Protein AF-A0A428YC77-F1 (afdb_monomer_lite)

Sequence (119 aa):
MFTAATTNLITTVLGPDTGPQVLRRRHAEGSAEDHLAGLVLDAARRVSELEENLRQRVGSVAGVLTRLTATLDAGQSGNPHGVLQSTGLDIDLLAARHAEAHHWLVATLSAYRTATAGQ

Secondary structure (DSSP, 8-state):
---HHHHHHHHHHH-TT--HHHHHTSS-TTSHHHHHHHHHHHHHHHHHHHHHHHHHHHHHHHHHHHHHHHHHHTT----HHHHHHHHHHHHHHHHHHHHHHHHHHHHHHHHHHHHHTT-

Structure (mmCIF, N/CA/C/O backbone):
data_AF-A0A428YC77-F1
#
_entry.id   AF-A0A428YC77-F1
#
loop_
_atom_site.group_PDB
_atom_site.id
_atom_site.type_symbol
_atom_site.label_atom_id
_atom_site.label_alt_id
_atom_site.label_comp_id
_atom_site.label_asym_id
_atom_site.label_entity_id
_atom_site.label_seq_id
_atom_site.pdbx_PDB_ins_code
_atom_site.Cartn_x
_atom_site.Cartn_y
_atom_site.Cartn_z
_atom_site.occupancy
_atom_site.B_iso_or_equiv
_atom_site.auth_seq_id
_atom_site.auth_comp_id
_atom_site.auth_asym_id
_atom_site.auth_atom_id
_atom_site.pdbx_PDB_model_num
ATOM 1 N N . MET A 1 1 ? 3.176 -11.847 3.554 1.00 81.56 1 MET A N 1
ATOM 2 C CA . MET A 1 1 ? 4.217 -11.339 4.477 1.00 81.56 1 MET A CA 1
ATOM 3 C C . MET A 1 1 ? 4.168 -9.820 4.415 1.00 81.56 1 MET A C 1
ATOM 5 O O . MET A 1 1 ? 3.908 -9.317 3.331 1.00 81.56 1 MET A O 1
ATOM 9 N N . PHE A 1 2 ? 4.326 -9.107 5.532 1.00 87.75 2 PHE A N 1
ATOM 10 C CA . PHE A 1 2 ? 4.336 -7.638 5.511 1.00 87.75 2 PHE A CA 1
ATOM 11 C C . PHE A 1 2 ? 5.720 -7.122 5.119 1.00 87.75 2 PHE A C 1
ATOM 13 O O . PHE A 1 2 ? 6.726 -7.697 5.540 1.00 87.75 2 PHE A O 1
ATOM 20 N N . THR A 1 3 ? 5.779 -6.046 4.336 1.00 90.19 3 THR A N 1
ATOM 21 C CA . THR A 1 3 ? 7.036 -5.330 4.084 1.00 90.19 3 THR A CA 1
ATOM 22 C C . THR A 1 3 ? 7.493 -4.600 5.349 1.00 90.19 3 THR A C 1
ATOM 24 O O . THR A 1 3 ? 6.704 -4.338 6.266 1.00 90.19 3 THR A O 1
ATOM 27 N N . A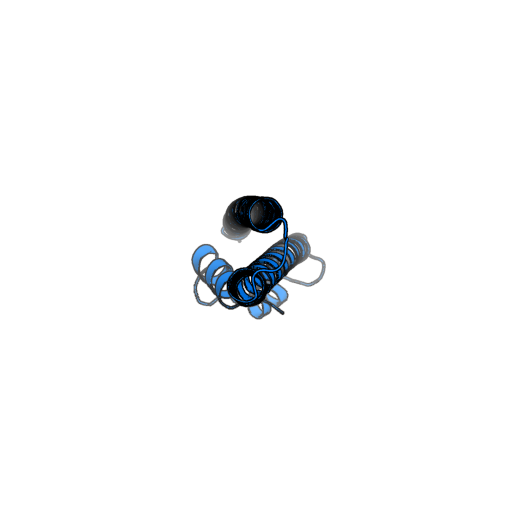LA A 1 4 ? 8.778 -4.238 5.403 1.00 88.50 4 ALA A N 1
ATOM 28 C CA . ALA A 1 4 ? 9.316 -3.429 6.494 1.00 88.50 4 ALA A CA 1
ATOM 29 C C . ALA A 1 4 ? 8.614 -2.063 6.578 1.00 88.50 4 ALA A C 1
ATOM 31 O O . ALA A 1 4 ? 8.253 -1.632 7.670 1.00 88.50 4 ALA A O 1
ATOM 32 N N . ALA A 1 5 ? 8.339 -1.421 5.436 1.00 86.69 5 ALA A N 1
ATOM 33 C CA . ALA A 1 5 ? 7.644 -0.137 5.406 1.00 86.69 5 ALA A CA 1
ATOM 34 C C . ALA A 1 5 ? 6.202 -0.248 5.920 1.00 86.69 5 ALA A C 1
ATOM 36 O O . ALA A 1 5 ? 5.795 0.549 6.761 1.00 86.69 5 ALA A O 1
ATOM 37 N N . THR A 1 6 ? 5.455 -1.281 5.514 1.00 88.38 6 THR A N 1
ATOM 38 C CA . THR A 1 6 ? 4.096 -1.510 6.037 1.00 88.38 6 THR A CA 1
ATOM 39 C C . THR A 1 6 ? 4.112 -1.806 7.539 1.00 88.38 6 THR A C 1
ATOM 41 O O . THR A 1 6 ? 3.270 -1.306 8.282 1.00 88.38 6 THR A O 1
ATOM 44 N N . THR A 1 7 ? 5.081 -2.595 8.010 1.00 88.75 7 THR A N 1
ATOM 45 C CA . THR A 1 7 ? 5.228 -2.893 9.443 1.00 88.75 7 THR A CA 1
ATOM 46 C C . THR A 1 7 ? 5.509 -1.617 10.238 1.00 88.75 7 THR A C 1
ATOM 48 O O . THR A 1 7 ? 4.845 -1.371 11.243 1.00 88.75 7 THR A O 1
ATOM 51 N N . ASN A 1 8 ? 6.420 -0.773 9.744 1.00 90.31 8 ASN A N 1
ATOM 52 C CA . ASN A 1 8 ? 6.725 0.529 10.336 1.00 90.31 8 ASN A CA 1
ATOM 53 C C . ASN A 1 8 ? 5.521 1.473 10.318 1.00 90.31 8 ASN A C 1
ATOM 55 O O . ASN A 1 8 ? 5.334 2.241 11.257 1.00 90.31 8 ASN A O 1
ATOM 59 N N . LEU A 1 9 ? 4.685 1.426 9.279 1.00 89.44 9 LEU A N 1
ATOM 60 C CA . LEU A 1 9 ? 3.473 2.237 9.215 1.00 89.44 9 LEU A CA 1
ATOM 61 C C . LEU A 1 9 ? 2.504 1.875 10.347 1.00 89.44 9 LEU A C 1
ATOM 63 O O . LEU A 1 9 ? 2.011 2.758 11.048 1.00 89.44 9 LEU A O 1
ATOM 67 N N . ILE A 1 10 ? 2.259 0.577 10.545 1.00 88.75 10 ILE A N 1
ATOM 68 C CA . ILE A 1 10 ? 1.366 0.085 11.600 1.00 88.75 10 ILE A CA 1
ATOM 69 C C . ILE A 1 10 ? 1.878 0.534 12.971 1.00 88.75 10 ILE A C 1
ATOM 71 O O . ILE A 1 10 ? 1.112 1.113 13.743 1.00 88.75 10 ILE A O 1
ATOM 75 N N . THR A 1 11 ? 3.166 0.330 13.260 1.00 91.12 11 THR A N 1
ATOM 76 C CA . THR A 1 11 ? 3.758 0.719 14.549 1.00 91.12 11 THR A CA 1
ATOM 77 C C . THR A 1 11 ? 3.824 2.237 14.729 1.00 91.12 11 THR A C 1
ATOM 79 O O . THR A 1 11 ? 3.661 2.734 15.839 1.00 91.12 11 THR A O 1
ATOM 82 N N . THR A 1 12 ? 3.982 3.010 13.653 1.00 90.38 12 THR A N 1
ATOM 83 C CA . THR A 1 12 ? 3.950 4.482 13.716 1.00 90.38 12 THR A CA 1
ATOM 84 C C . THR A 1 12 ? 2.561 4.999 14.091 1.00 90.38 12 THR A C 1
ATOM 86 O O . THR A 1 12 ? 2.441 5.913 14.905 1.00 90.38 12 THR A O 1
ATOM 89 N N . VAL A 1 13 ? 1.495 4.428 13.521 1.00 87.12 13 VAL A N 1
ATOM 90 C CA . VAL A 1 13 ? 0.127 4.919 13.761 1.00 87.12 13 VAL A CA 1
ATOM 91 C C . VAL A 1 13 ? -0.449 4.382 15.074 1.00 87.12 13 VAL A C 1
ATOM 93 O O . VAL A 1 13 ? -1.071 5.140 15.825 1.00 87.12 13 VAL A O 1
ATOM 96 N N . LEU A 1 14 ? -0.249 3.092 15.363 1.00 87.50 14 LEU A N 1
ATOM 97 C CA . LEU A 1 14 ? -0.843 2.395 16.514 1.00 87.50 14 LEU A CA 1
ATOM 98 C C . LEU A 1 14 ? 0.075 2.306 17.741 1.00 87.50 14 LEU A C 1
ATOM 100 O O . LEU A 1 14 ? -0.350 1.806 18.784 1.00 87.50 14 LEU A O 1
ATOM 104 N N . GLY A 1 15 ? 1.316 2.772 17.629 1.00 86.06 15 GLY A N 1
ATOM 105 C CA . GLY A 1 15 ? 2.323 2.715 18.683 1.00 86.06 15 GLY A CA 1
ATOM 106 C C . GLY A 1 15 ? 3.345 1.587 18.481 1.00 86.06 15 GLY A C 1
ATOM 107 O O . GLY A 1 15 ? 3.034 0.567 17.855 1.00 86.06 15 GLY A O 1
ATOM 108 N N . PRO A 1 16 ? 4.568 1.762 19.016 1.00 81.38 16 PRO A N 1
ATOM 109 C CA . PRO A 1 16 ? 5.723 0.908 18.729 1.00 81.38 16 PRO A CA 1
ATOM 110 C C . PRO A 1 16 ? 5.516 -0.558 19.131 1.00 81.38 16 PRO A C 1
ATOM 112 O O . PRO A 1 16 ? 6.038 -1.450 18.465 1.00 81.38 16 PRO A O 1
ATOM 115 N N . ASP A 1 17 ? 4.696 -0.809 20.152 1.00 80.56 17 ASP A N 1
ATOM 116 C CA . ASP A 1 17 ? 4.408 -2.154 20.659 1.00 80.56 17 ASP A CA 1
ATOM 117 C C . ASP A 1 17 ? 3.289 -2.873 19.878 1.00 80.56 17 ASP A C 1
ATOM 119 O O . ASP A 1 17 ? 3.051 -4.066 20.066 1.00 80.56 17 ASP A O 1
ATOM 123 N N . THR A 1 18 ? 2.603 -2.181 18.960 1.00 82.81 18 THR A N 1
ATOM 124 C CA . THR A 1 18 ? 1.450 -2.720 18.221 1.00 82.81 18 THR A CA 1
ATOM 125 C C . THR A 1 18 ? 1.866 -3.267 16.853 1.00 82.81 18 THR A C 1
ATOM 127 O O . THR A 1 18 ? 1.416 -2.803 15.807 1.00 82.81 18 THR A O 1
ATOM 130 N N . GLY A 1 19 ? 2.742 -4.274 16.838 1.00 84.94 19 GLY A N 1
ATOM 131 C CA . GLY A 1 19 ? 3.115 -4.976 15.603 1.00 84.94 19 GLY A CA 1
ATOM 132 C C . GLY A 1 19 ? 1.959 -5.804 15.004 1.00 84.94 19 GLY A C 1
ATOM 133 O O . GLY A 1 19 ? 0.983 -6.091 15.697 1.00 84.94 19 GLY A O 1
ATOM 134 N N . PRO A 1 20 ? 2.063 -6.288 13.748 1.00 84.81 20 PRO A N 1
ATOM 135 C CA . PRO A 1 20 ? 0.977 -7.022 13.083 1.00 84.81 20 PRO A CA 1
ATOM 136 C C . PRO A 1 20 ? 0.514 -8.277 13.837 1.00 84.81 20 PRO A C 1
ATOM 138 O O . PRO A 1 20 ? -0.670 -8.603 13.852 1.00 84.81 20 PRO A O 1
ATOM 141 N N . GLN A 1 21 ? 1.446 -8.990 14.481 1.00 85.94 21 GLN A N 1
ATOM 142 C CA . GLN A 1 21 ? 1.115 -10.162 15.297 1.00 85.94 21 GLN A CA 1
ATOM 143 C C . GLN A 1 21 ? 0.424 -9.787 16.609 1.00 85.94 21 GLN A C 1
ATOM 145 O O . GLN A 1 21 ? -0.480 -10.498 17.040 1.00 85.94 21 GLN A O 1
ATOM 150 N N . VAL A 1 22 ? 0.837 -8.675 17.223 1.00 87.56 22 VAL A N 1
ATOM 151 C CA . VAL A 1 22 ? 0.222 -8.150 18.447 1.00 87.56 22 VAL A CA 1
ATOM 152 C C . VAL A 1 22 ? -1.192 -7.680 18.136 1.00 87.56 22 VAL A C 1
ATOM 154 O O . VAL A 1 22 ? -2.123 -8.073 18.825 1.00 87.56 22 VAL A O 1
ATOM 157 N N . LEU A 1 23 ? -1.370 -6.936 17.042 1.00 85.56 23 LEU A N 1
ATOM 158 C CA . LEU A 1 23 ? -2.668 -6.463 16.570 1.00 85.56 23 LEU A CA 1
ATOM 159 C C . LEU A 1 23 ? -3.661 -7.615 16.362 1.00 85.56 23 LEU A C 1
ATOM 161 O O . LEU A 1 23 ? -4.806 -7.513 16.784 1.00 85.56 23 LEU A O 1
ATOM 165 N N . ARG A 1 24 ? -3.203 -8.732 15.785 1.00 85.88 24 ARG A N 1
ATOM 166 C CA . ARG A 1 24 ? -4.026 -9.929 15.545 1.00 85.88 24 ARG A CA 1
ATOM 167 C C . ARG A 1 24 ? -4.479 -10.647 16.817 1.00 85.88 24 ARG A C 1
ATOM 169 O O . ARG A 1 24 ? -5.423 -11.415 16.770 1.00 85.88 24 ARG A O 1
ATOM 176 N N . ARG A 1 25 ? -3.761 -10.469 17.926 1.00 88.00 25 ARG A N 1
ATOM 177 C CA . ARG A 1 25 ? -4.050 -11.120 19.215 1.00 88.00 25 ARG A CA 1
ATOM 178 C C . ARG A 1 25 ? -4.582 -10.142 20.258 1.00 88.00 25 ARG A C 1
ATOM 180 O O . ARG A 1 25 ? -4.734 -10.514 21.415 1.00 88.00 25 ARG A O 1
ATOM 187 N N . ARG 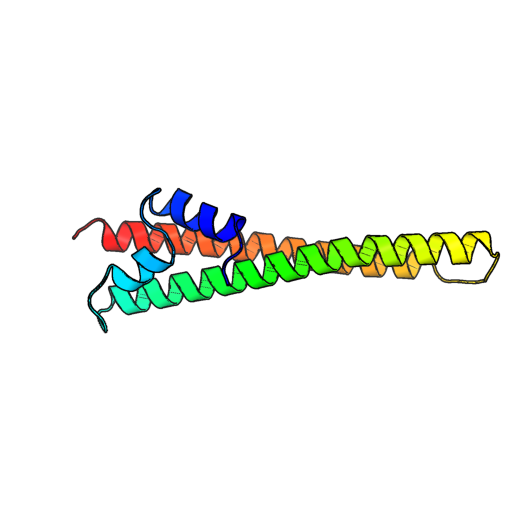A 1 26 ? -4.783 -8.881 19.871 1.00 87.25 26 ARG A N 1
ATOM 188 C CA . 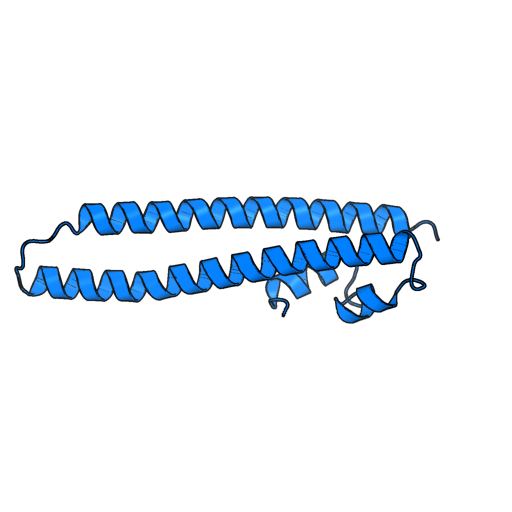ARG A 1 26 ? -5.113 -7.796 20.795 1.00 87.25 26 ARG A CA 1
ATOM 189 C C . ARG A 1 26 ? -6.538 -7.901 21.322 1.00 87.25 26 ARG A C 1
ATOM 191 O O . ARG A 1 26 ? -6.787 -7.468 22.440 1.00 87.25 26 ARG A O 1
ATOM 198 N N . HIS A 1 27 ? -7.435 -8.466 20.522 1.00 88.81 27 HIS A N 1
ATOM 199 C CA . HIS A 1 27 ? -8.863 -8.530 20.806 1.00 88.81 27 HIS A CA 1
ATOM 200 C C . HIS A 1 27 ? -9.329 -9.963 20.997 1.00 88.81 27 HIS A C 1
ATOM 202 O O . HIS A 1 27 ? -8.680 -10.908 20.547 1.00 88.81 27 HIS A O 1
ATOM 208 N N . ALA A 1 28 ? -10.456 -10.110 21.690 1.00 89.31 28 ALA A N 1
ATOM 209 C CA . ALA A 1 28 ? -11.103 -11.400 21.849 1.00 89.31 28 ALA A CA 1
ATOM 210 C C . ALA A 1 28 ? -11.593 -11.909 20.487 1.00 89.31 28 ALA A C 1
ATOM 212 O O . ALA A 1 28 ? -12.238 -11.173 19.744 1.00 89.31 28 ALA A O 1
ATOM 213 N N . GLU A 1 29 ? -11.304 -13.174 20.182 1.00 89.69 29 GLU A N 1
ATOM 214 C CA . GLU A 1 29 ? -11.687 -13.790 18.912 1.00 89.69 29 GLU A CA 1
ATOM 215 C C . GLU A 1 29 ? -13.198 -13.668 18.675 1.00 89.69 29 GLU A C 1
ATOM 217 O O . GLU A 1 29 ? -14.013 -13.964 19.555 1.00 89.69 29 GLU A O 1
ATOM 222 N N . GLY A 1 30 ? -13.571 -13.199 17.485 1.00 85.31 30 GLY A N 1
ATOM 223 C CA . GLY A 1 30 ? -14.969 -13.002 17.108 1.00 85.31 30 GLY A CA 1
ATOM 224 C C . GLY A 1 30 ? -15.596 -11.692 17.595 1.00 85.31 30 GLY A C 1
ATOM 225 O O . GLY A 1 30 ? -16.747 -11.423 17.243 1.00 85.31 30 GLY A O 1
ATOM 226 N N . SER A 1 31 ? -14.873 -10.848 18.340 1.00 89.31 31 SER A N 1
ATOM 227 C CA . SER A 1 31 ? -15.351 -9.502 18.676 1.00 89.31 31 SER A CA 1
ATOM 228 C C . SER A 1 31 ? -15.397 -8.595 17.438 1.00 89.31 31 SER A C 1
ATOM 230 O O . SER A 1 31 ? -14.798 -8.883 16.394 1.00 89.31 31 SER A O 1
ATOM 232 N N . ALA A 1 32 ? -16.118 -7.476 17.531 1.00 86.88 32 ALA A N 1
ATOM 233 C CA . ALA A 1 32 ? -16.149 -6.490 16.452 1.00 86.88 32 ALA A CA 1
ATOM 234 C C . ALA A 1 32 ? -14.753 -5.887 16.212 1.00 86.88 32 ALA A C 1
ATOM 236 O O . ALA A 1 32 ? -14.351 -5.658 15.072 1.00 86.88 32 ALA A O 1
ATOM 237 N N . GLU A 1 33 ? -13.992 -5.678 17.282 1.00 87.56 33 GLU A N 1
ATOM 238 C CA . GLU A 1 33 ? -12.626 -5.170 17.255 1.00 87.56 33 GLU A CA 1
ATOM 239 C C . GLU A 1 33 ? -11.646 -6.169 16.627 1.00 87.56 33 GLU A C 1
ATOM 241 O O . GLU A 1 33 ? -10.763 -5.750 15.879 1.00 87.56 33 GLU A O 1
ATOM 246 N N . ASP A 1 34 ? -11.824 -7.473 16.859 1.00 87.38 34 ASP A N 1
ATOM 247 C CA . ASP A 1 34 ? -11.058 -8.534 16.191 1.00 87.38 34 ASP A CA 1
ATOM 248 C C . ASP A 1 34 ? -11.305 -8.538 14.675 1.00 87.38 34 ASP A C 1
ATOM 250 O O . ASP A 1 34 ? -10.363 -8.511 13.879 1.00 87.38 34 ASP A O 1
ATOM 254 N N . HIS A 1 35 ? -12.567 -8.426 14.250 1.00 87.44 35 HIS A N 1
ATOM 255 C CA . HIS A 1 35 ? -12.906 -8.293 12.829 1.00 87.44 35 HIS A CA 1
ATOM 256 C C . HIS A 1 35 ? -12.308 -7.023 12.210 1.00 87.44 35 HIS A C 1
ATOM 258 O O . HIS A 1 35 ? -11.755 -7.068 11.107 1.00 87.44 35 HIS A O 1
ATOM 264 N N . LEU A 1 36 ? -12.372 -5.890 12.916 1.00 88.06 36 LEU A N 1
ATOM 265 C CA . LEU A 1 36 ? -11.759 -4.636 12.472 1.00 88.06 36 LEU A CA 1
ATOM 266 C C . LEU A 1 36 ? -10.234 -4.756 12.365 1.00 88.06 36 LEU A C 1
ATOM 268 O O . LEU A 1 36 ? -9.656 -4.324 11.366 1.00 88.06 36 LEU A O 1
ATOM 272 N N . ALA A 1 37 ? -9.579 -5.375 13.348 1.00 89.75 37 ALA A N 1
ATOM 273 C CA . ALA A 1 37 ? -8.146 -5.650 13.307 1.00 89.75 37 ALA A CA 1
ATOM 274 C C . ALA A 1 37 ? -7.785 -6.564 12.124 1.00 89.75 37 ALA A C 1
ATOM 276 O O . ALA A 1 37 ? -6.798 -6.311 11.430 1.00 89.75 37 ALA A O 1
ATOM 277 N N . GLY A 1 38 ? -8.608 -7.574 11.834 1.00 89.75 38 GLY A N 1
ATOM 278 C CA . GLY A 1 38 ? -8.481 -8.427 10.653 1.00 89.75 38 GLY A CA 1
ATOM 279 C C . GLY A 1 38 ? -8.529 -7.636 9.343 1.00 89.75 38 GLY A C 1
ATOM 280 O O . GLY A 1 38 ? -7.629 -7.770 8.512 1.00 89.75 38 GLY A O 1
ATOM 281 N N . LEU A 1 39 ? -9.515 -6.748 9.187 1.00 89.50 39 LEU A N 1
ATOM 282 C CA . LEU A 1 39 ? -9.646 -5.883 8.007 1.00 89.50 39 LEU A CA 1
ATOM 283 C C . LEU A 1 39 ? -8.452 -4.932 7.844 1.00 89.50 39 LEU A C 1
ATOM 285 O O . LEU A 1 39 ? -7.945 -4.762 6.734 1.00 89.50 39 LEU A O 1
ATOM 289 N N . VAL A 1 40 ? -7.964 -4.351 8.943 1.00 91.25 40 VAL A N 1
ATOM 290 C CA . VAL A 1 40 ? -6.755 -3.510 8.955 1.00 91.25 40 VAL A CA 1
ATOM 291 C C . VAL A 1 40 ? -5.535 -4.304 8.486 1.00 91.25 40 VAL A C 1
ATOM 293 O O . VAL A 1 40 ? -4.765 -3.824 7.650 1.00 91.25 40 VAL A O 1
ATOM 296 N N . LEU A 1 41 ? -5.355 -5.525 8.991 1.00 92.00 41 LEU A N 1
ATOM 297 C CA . LEU A 1 41 ? -4.242 -6.396 8.610 1.00 92.00 41 LEU A CA 1
ATOM 298 C C . LEU A 1 41 ? -4.327 -6.834 7.144 1.00 92.00 41 LEU A C 1
ATOM 300 O O . LEU A 1 41 ? -3.297 -6.917 6.472 1.00 92.00 41 LEU A O 1
ATOM 304 N N . ASP A 1 42 ? -5.527 -7.078 6.622 1.00 91.25 42 ASP A N 1
ATOM 305 C CA . ASP A 1 42 ? -5.722 -7.389 5.206 1.00 91.25 42 ASP A CA 1
ATOM 306 C C . ASP A 1 42 ? -5.442 -6.186 4.301 1.00 91.25 42 ASP A C 1
ATOM 308 O O . ASP A 1 42 ? -4.776 -6.336 3.273 1.00 91.25 42 ASP A O 1
ATOM 312 N N . ALA A 1 43 ? -5.875 -4.986 4.692 1.00 88.56 43 ALA A N 1
ATOM 313 C CA . ALA A 1 43 ? -5.535 -3.755 3.984 1.00 88.56 43 ALA A CA 1
ATOM 314 C C . ALA A 1 43 ? -4.015 -3.525 3.971 1.00 88.56 43 ALA A C 1
ATOM 316 O O . ALA A 1 43 ? -3.429 -3.288 2.912 1.00 88.56 43 ALA A O 1
ATOM 317 N N . ALA A 1 44 ? -3.357 -3.693 5.121 1.00 90.94 44 ALA A N 1
ATOM 318 C CA . ALA A 1 44 ? -1.904 -3.621 5.234 1.00 90.94 44 ALA A CA 1
ATOM 319 C C . ALA A 1 44 ? -1.202 -4.639 4.328 1.00 90.94 44 ALA A C 1
ATOM 321 O O . ALA A 1 44 ? -0.227 -4.310 3.652 1.00 90.94 44 ALA A O 1
ATOM 322 N N . ARG A 1 45 ? -1.723 -5.867 4.247 1.0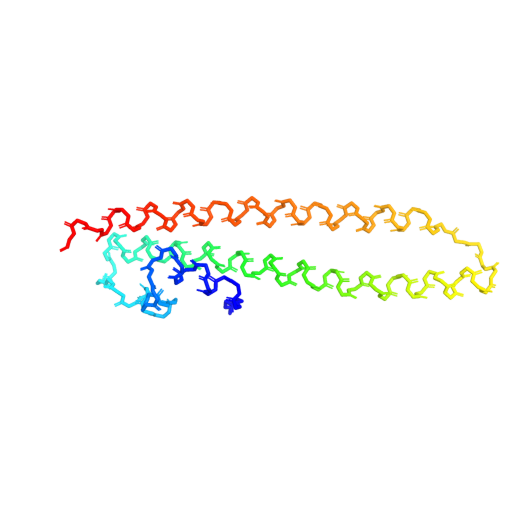0 91.69 45 ARG A N 1
ATOM 323 C CA . ARG A 1 45 ? -1.150 -6.909 3.391 1.00 91.69 45 ARG A CA 1
ATOM 324 C C . ARG A 1 45 ? -1.216 -6.513 1.918 1.00 91.69 45 ARG A C 1
ATOM 326 O O . ARG A 1 45 ? -0.223 -6.670 1.214 1.00 91.69 45 ARG A O 1
ATOM 333 N N . ARG A 1 46 ? -2.335 -5.946 1.466 1.00 88.31 46 ARG A N 1
ATOM 334 C CA . ARG A 1 46 ? -2.479 -5.461 0.083 1.00 88.31 46 ARG A CA 1
ATOM 335 C C . ARG A 1 46 ? -1.512 -4.320 -0.237 1.00 88.31 46 ARG A C 1
ATOM 337 O O . ARG A 1 46 ? -0.966 -4.287 -1.335 1.00 88.31 46 ARG A O 1
ATOM 344 N N . VAL A 1 47 ? -1.259 -3.416 0.713 1.00 90.38 47 VAL A N 1
ATOM 345 C CA . VAL A 1 47 ? -0.245 -2.357 0.548 1.00 90.38 47 VAL A CA 1
ATOM 346 C C . VAL A 1 47 ? 1.158 -2.957 0.437 1.00 90.38 47 VAL A C 1
ATOM 348 O O . VAL A 1 47 ? 1.887 -2.606 -0.486 1.00 90.38 47 VAL A O 1
ATOM 351 N N . SER A 1 48 ? 1.506 -3.925 1.290 1.00 91.62 48 SER A N 1
ATOM 352 C CA . SER A 1 48 ? 2.777 -4.659 1.188 1.00 91.62 48 SER A CA 1
ATOM 353 C C . SER A 1 48 ? 2.960 -5.338 -0.173 1.00 91.62 48 SER A C 1
ATOM 355 O O . SER A 1 48 ? 4.042 -5.290 -0.753 1.00 91.62 48 SER A O 1
ATOM 357 N N . GLU A 1 49 ? 1.907 -5.963 -0.701 1.00 91.00 49 GLU A N 1
ATOM 358 C CA . GLU A 1 49 ? 1.928 -6.594 -2.024 1.00 91.00 49 GLU A CA 1
ATOM 359 C C . GLU A 1 49 ? 2.100 -5.558 -3.147 1.00 91.00 49 GLU A C 1
ATOM 361 O O . GLU A 1 49 ? 2.848 -5.795 -4.095 1.00 91.00 49 GLU A O 1
ATOM 366 N N . LEU A 1 50 ? 1.453 -4.392 -3.054 1.00 89.12 50 LEU A N 1
ATOM 367 C CA . LEU A 1 50 ? 1.638 -3.298 -4.015 1.00 89.12 50 LEU A CA 1
ATOM 368 C C . LEU A 1 50 ? 3.061 -2.728 -3.976 1.00 89.12 50 LEU A C 1
ATOM 370 O O . LEU A 1 50 ? 3.642 -2.479 -5.031 1.00 89.12 50 LEU A O 1
ATOM 374 N N . GLU A 1 51 ? 3.635 -2.559 -2.788 1.00 89.38 51 GLU A N 1
ATOM 375 C CA . GLU A 1 51 ? 5.010 -2.085 -2.602 1.00 89.38 51 GLU A CA 1
ATOM 376 C C . GLU A 1 51 ? 6.032 -3.071 -3.193 1.00 89.38 51 GLU A C 1
ATOM 378 O O . GLU A 1 51 ? 6.956 -2.669 -3.903 1.00 89.38 51 GLU A O 1
ATOM 383 N N . GLU A 1 52 ? 5.843 -4.373 -2.956 1.00 90.81 52 GLU A N 1
ATOM 384 C CA . GLU A 1 52 ? 6.652 -5.432 -3.569 1.00 90.81 52 GLU A CA 1
ATOM 385 C C . GLU A 1 52 ? 6.565 -5.386 -5.096 1.00 90.81 52 GLU A C 1
ATOM 387 O O . GLU A 1 52 ? 7.594 -5.367 -5.770 1.00 90.81 52 GLU A O 1
ATOM 392 N N . ASN A 1 53 ? 5.352 -5.292 -5.645 1.00 88.69 53 ASN A N 1
ATOM 393 C CA . ASN A 1 53 ? 5.141 -5.201 -7.088 1.00 88.69 53 ASN A CA 1
ATOM 394 C C . ASN A 1 53 ? 5.801 -3.959 -7.696 1.00 88.69 53 ASN A C 1
ATOM 396 O O . ASN A 1 53 ? 6.404 -4.048 -8.768 1.00 88.69 53 ASN A O 1
ATOM 400 N N . LEU A 1 54 ? 5.713 -2.809 -7.022 1.00 87.31 54 LEU A N 1
ATOM 401 C CA . LEU A 1 54 ? 6.369 -1.581 -7.461 1.00 87.31 54 LEU A CA 1
ATOM 402 C C . LEU A 1 54 ? 7.891 -1.757 -7.475 1.00 87.31 54 LEU A C 1
ATOM 404 O O . LEU A 1 54 ? 8.528 -1.470 -8.487 1.00 87.31 54 LEU A O 1
ATOM 408 N N . ARG A 1 55 ? 8.475 -2.303 -6.404 1.00 88.31 55 ARG A N 1
ATOM 409 C CA . ARG A 1 55 ? 9.919 -2.565 -6.319 1.00 88.31 55 ARG A CA 1
ATOM 410 C C . ARG A 1 55 ? 10.393 -3.558 -7.380 1.00 88.31 55 ARG A C 1
ATOM 412 O O . ARG A 1 55 ? 11.434 -3.331 -7.995 1.00 88.31 55 ARG A O 1
ATOM 419 N N . GLN A 1 56 ? 9.632 -4.619 -7.641 1.00 88.50 56 GLN A N 1
ATOM 420 C CA . GLN A 1 56 ? 9.937 -5.580 -8.704 1.00 88.50 56 GLN A CA 1
ATOM 421 C C . GLN A 1 56 ? 9.851 -4.950 -10.097 1.00 88.50 56 GLN A C 1
ATOM 423 O O . GLN A 1 56 ? 10.739 -5.181 -10.924 1.00 88.50 56 GLN A O 1
ATOM 428 N N . ARG A 1 57 ? 8.827 -4.124 -10.364 1.00 84.56 57 ARG A N 1
ATOM 429 C CA . ARG A 1 57 ? 8.710 -3.382 -11.631 1.00 84.56 57 ARG A CA 1
ATOM 430 C C . ARG A 1 57 ? 9.895 -2.442 -11.815 1.00 84.56 57 ARG A C 1
ATOM 432 O O . ARG A 1 57 ? 10.556 -2.530 -12.843 1.00 84.56 57 ARG A O 1
ATOM 439 N N . VAL A 1 58 ? 10.210 -1.616 -10.816 1.00 83.94 58 VAL A N 1
ATOM 440 C CA . VAL A 1 58 ? 11.353 -0.686 -10.849 1.00 83.94 58 VAL A CA 1
ATOM 441 C C . VAL A 1 58 ? 12.668 -1.436 -11.082 1.00 83.94 58 VAL A C 1
ATOM 443 O O . VAL A 1 58 ? 13.453 -1.042 -11.941 1.00 83.94 58 VAL A O 1
ATOM 446 N N . GLY A 1 59 ? 12.886 -2.563 -10.397 1.00 84.00 59 GLY A N 1
ATOM 447 C CA . GLY A 1 59 ? 14.058 -3.412 -10.632 1.00 84.00 59 GLY A CA 1
ATOM 448 C C . GLY A 1 59 ? 14.113 -3.981 -12.055 1.00 84.00 59 GLY A C 1
ATOM 449 O O . GLY A 1 59 ? 15.175 -4.017 -12.675 1.00 84.00 59 GLY A O 1
ATOM 450 N N . SER A 1 60 ? 12.965 -4.367 -12.614 1.00 85.94 60 SER A N 1
ATOM 451 C CA . SER A 1 60 ? 12.868 -4.886 -13.984 1.00 85.94 60 SER A CA 1
ATOM 452 C C . SER A 1 60 ? 13.118 -3.809 -15.045 1.00 85.94 60 SER A C 1
ATOM 454 O O . SER A 1 60 ? 13.669 -4.118 -16.105 1.00 85.94 60 SER A O 1
ATOM 456 N N . VAL A 1 61 ? 12.777 -2.547 -14.760 1.00 83.38 61 VAL A N 1
ATOM 457 C CA . VAL A 1 61 ? 13.024 -1.406 -15.659 1.00 83.38 61 VAL A CA 1
ATOM 458 C C . VAL A 1 61 ? 14.509 -1.223 -15.930 1.00 83.38 61 VAL A C 1
ATOM 460 O O . VAL A 1 61 ? 14.879 -1.005 -17.080 1.00 83.38 61 VAL A O 1
ATOM 463 N N . ALA A 1 62 ? 15.375 -1.407 -14.932 1.00 80.38 62 ALA A N 1
ATOM 464 C CA . ALA A 1 62 ? 16.820 -1.373 -15.150 1.00 80.38 62 ALA A CA 1
ATOM 465 C C . ALA A 1 62 ? 17.253 -2.380 -16.235 1.00 80.38 62 ALA A C 1
ATOM 467 O O . ALA A 1 62 ? 17.992 -2.029 -17.150 1.00 80.38 62 ALA A O 1
ATOM 468 N N . GLY A 1 63 ? 16.708 -3.602 -16.209 1.00 83.12 63 GLY A N 1
ATOM 469 C CA . GLY A 1 63 ? 16.982 -4.621 -17.227 1.00 83.12 63 GLY A CA 1
ATOM 470 C C . GLY A 1 63 ? 16.373 -4.326 -18.605 1.00 83.12 63 GLY A C 1
ATOM 471 O O . GLY A 1 63 ? 16.892 -4.791 -19.624 1.00 83.12 63 GLY A O 1
ATOM 472 N N . VAL A 1 64 ? 15.275 -3.569 -18.669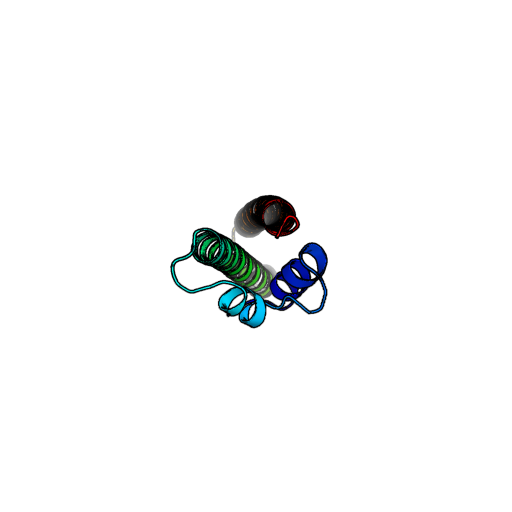 1.00 82.81 64 VAL A N 1
ATOM 473 C CA . VAL A 1 64 ? 14.710 -3.059 -19.932 1.00 82.81 64 VAL A CA 1
ATOM 474 C C . VAL A 1 64 ? 15.613 -1.969 -20.511 1.00 82.81 64 VAL A C 1
ATOM 476 O O . VAL A 1 64 ? 15.942 -2.028 -21.694 1.00 82.81 64 VAL A O 1
ATOM 479 N N . LEU A 1 65 ? 16.082 -1.038 -19.676 1.00 80.62 65 LEU A N 1
ATOM 480 C CA . LEU A 1 65 ? 17.004 0.029 -20.069 1.00 80.62 65 LEU A CA 1
ATOM 481 C C . LEU A 1 65 ? 18.333 -0.533 -20.585 1.00 80.62 65 LEU A C 1
ATOM 483 O O . LEU A 1 65 ? 18.756 -0.163 -21.674 1.00 80.62 65 LEU A O 1
ATOM 487 N N . THR A 1 66 ? 18.948 -1.489 -19.881 1.00 84.62 66 THR A N 1
ATOM 488 C CA . THR A 1 66 ? 20.194 -2.134 -20.336 1.00 84.62 66 THR A CA 1
ATOM 489 C C . THR A 1 66 ? 20.032 -2.811 -21.700 1.00 84.62 66 THR A C 1
ATOM 491 O O . THR A 1 66 ? 20.898 -2.677 -22.563 1.00 84.62 66 THR A O 1
ATOM 494 N N . ARG A 1 67 ? 18.913 -3.515 -21.927 1.00 82.50 67 ARG A N 1
ATOM 495 C CA . ARG A 1 67 ? 18.627 -4.158 -23.222 1.00 82.50 67 ARG A CA 1
ATOM 496 C C . ARG A 1 67 ? 18.389 -3.147 -24.338 1.00 82.50 67 ARG A C 1
ATOM 498 O O . ARG A 1 67 ? 18.864 -3.357 -25.452 1.00 82.50 67 ARG A O 1
ATOM 505 N N . LEU A 1 68 ? 17.673 -2.065 -24.044 1.00 83.19 68 LEU A N 1
ATOM 506 C CA . LEU A 1 68 ? 17.457 -0.968 -24.983 1.00 83.19 68 LEU A CA 1
ATOM 507 C C . LEU A 1 68 ? 18.777 -0.328 -25.407 1.00 83.19 68 LEU A C 1
ATOM 509 O O . LEU A 1 68 ? 19.005 -0.188 -26.605 1.00 83.19 68 LEU A O 1
ATOM 513 N N . THR A 1 69 ? 19.660 -0.014 -24.456 1.00 83.25 69 THR A N 1
ATOM 514 C CA . THR A 1 69 ? 20.990 0.538 -24.749 1.00 83.25 69 THR A CA 1
ATOM 515 C C . THR A 1 69 ? 21.791 -0.402 -25.646 1.00 83.25 69 THR A C 1
ATOM 517 O O . THR A 1 69 ? 22.254 0.021 -26.696 1.00 83.25 69 THR A O 1
ATOM 520 N N . ALA A 1 70 ? 21.849 -1.699 -25.323 1.00 84.25 70 ALA A N 1
ATOM 521 C CA . ALA A 1 70 ? 22.564 -2.677 -26.147 1.00 84.25 70 ALA A CA 1
ATOM 522 C C . ALA A 1 70 ? 21.991 -2.809 -27.575 1.00 84.25 70 ALA A C 1
ATOM 524 O O . ALA A 1 70 ? 22.733 -3.024 -28.530 1.00 84.25 70 ALA A O 1
ATOM 525 N N . THR A 1 71 ? 20.670 -2.673 -27.735 1.00 81.81 71 THR A N 1
ATOM 526 C CA . THR A 1 71 ? 19.991 -2.735 -29.044 1.00 81.81 71 THR A CA 1
ATOM 527 C C . THR A 1 71 ? 20.287 -1.489 -29.883 1.00 81.81 71 THR A C 1
ATOM 529 O O . THR A 1 71 ? 20.495 -1.597 -31.093 1.00 81.81 71 THR A O 1
ATOM 532 N N . LEU A 1 72 ? 20.334 -0.318 -29.239 1.00 80.81 72 LEU A N 1
ATOM 533 C CA . LEU A 1 72 ? 20.721 0.949 -29.860 1.00 80.81 72 LEU A CA 1
ATOM 534 C C . LEU A 1 72 ? 22.198 0.948 -30.271 1.00 80.81 72 LEU A C 1
ATOM 536 O O . LEU A 1 72 ? 22.502 1.308 -31.406 1.00 80.81 72 LEU A O 1
ATOM 540 N N . ASP A 1 73 ? 23.091 0.474 -29.399 1.00 82.50 73 ASP A N 1
ATOM 541 C CA . ASP A 1 73 ? 24.529 0.358 -29.677 1.00 82.50 73 ASP A CA 1
ATOM 542 C C . ASP A 1 73 ? 24.816 -0.612 -30.834 1.00 82.50 73 ASP A C 1
ATOM 544 O O . ASP A 1 73 ? 25.726 -0.395 -31.631 1.00 82.50 73 ASP A O 1
ATOM 548 N N . ALA A 1 74 ? 24.003 -1.664 -30.973 1.00 83.62 74 ALA A N 1
ATOM 549 C CA . ALA A 1 74 ? 24.076 -2.614 -32.082 1.00 83.62 74 ALA A CA 1
ATOM 550 C C . ALA A 1 74 ? 23.478 -2.083 -33.404 1.00 83.62 74 ALA A C 1
ATOM 552 O O . ALA A 1 74 ? 23.445 -2.819 -34.392 1.00 83.62 74 ALA A O 1
ATOM 553 N N . GLY A 1 75 ? 22.976 -0.842 -33.438 1.00 75.50 75 GLY A N 1
ATOM 554 C CA . GLY A 1 75 ? 22.405 -0.217 -34.635 1.00 75.50 75 GLY A CA 1
ATOM 555 C C . GLY A 1 75 ? 21.107 -0.866 -35.130 1.00 75.50 75 GLY A C 1
ATOM 556 O O . GLY A 1 75 ? 20.734 -0.685 -36.290 1.00 75.50 75 GLY A O 1
ATOM 557 N N . GLN A 1 76 ? 20.419 -1.641 -34.286 1.00 74.00 76 GLN A N 1
ATOM 558 C CA . GLN A 1 76 ? 19.173 -2.299 -34.672 1.00 74.00 76 GLN A CA 1
ATOM 559 C C . GLN A 1 76 ? 18.002 -1.310 -34.657 1.00 74.00 76 GLN A C 1
ATOM 561 O O . GLN A 1 76 ? 17.859 -0.497 -33.742 1.00 74.00 76 GLN A O 1
ATOM 566 N N . SER A 1 77 ? 17.114 -1.403 -35.651 1.00 64.88 77 SER A N 1
ATOM 567 C CA . SER A 1 77 ? 15.883 -0.611 -35.672 1.00 64.88 77 SER A CA 1
ATOM 568 C C . SER A 1 77 ? 14.927 -1.099 -34.578 1.00 64.88 77 SER A C 1
ATOM 570 O O . SER A 1 77 ? 14.313 -2.158 -34.709 1.00 64.88 77 SER A O 1
ATOM 572 N N . GLY A 1 78 ? 14.790 -0.327 -33.503 1.00 70.69 78 GLY A N 1
ATOM 573 C CA . GLY A 1 78 ? 13.806 -0.549 -32.442 1.00 70.69 78 GLY A CA 1
ATOM 574 C C . GLY A 1 78 ? 12.894 0.663 -32.237 1.00 70.69 78 GLY A C 1
ATOM 575 O O . GLY A 1 78 ? 13.134 1.729 -32.799 1.00 70.69 78 GLY A O 1
ATOM 576 N N . ASN A 1 79 ? 11.867 0.518 -31.389 1.00 79.38 79 ASN A N 1
ATOM 577 C CA . ASN A 1 79 ? 11.055 1.635 -30.885 1.00 79.38 79 ASN A CA 1
ATOM 578 C C . ASN A 1 79 ? 11.415 1.948 -29.416 1.00 79.38 79 ASN A C 1
ATOM 580 O O . ASN A 1 79 ? 10.631 1.659 -28.507 1.00 79.38 79 ASN A O 1
ATOM 584 N N . PRO A 1 80 ? 12.609 2.507 -29.149 1.00 76.00 80 PRO A N 1
ATOM 585 C CA . PRO A 1 80 ? 13.077 2.759 -27.791 1.00 76.00 80 PRO A CA 1
ATOM 586 C C . PRO A 1 80 ? 12.176 3.743 -27.045 1.00 76.00 80 PRO A C 1
ATOM 588 O O . PRO A 1 80 ? 11.917 3.566 -25.861 1.00 76.00 80 PRO A O 1
ATOM 591 N N . HIS A 1 81 ? 11.655 4.756 -27.738 1.00 79.69 81 HIS A N 1
ATOM 592 C CA . HIS A 1 81 ? 10.796 5.772 -27.138 1.00 79.69 81 HIS A CA 1
ATOM 593 C C . HIS A 1 81 ? 9.453 5.191 -26.694 1.00 79.69 81 HIS A C 1
ATOM 595 O O . HIS A 1 81 ? 9.027 5.471 -25.578 1.00 79.69 81 HIS A O 1
ATOM 601 N N . GLY A 1 82 ? 8.828 4.327 -27.502 1.00 81.31 82 GLY A N 1
ATOM 602 C CA . GLY A 1 82 ? 7.587 3.655 -27.113 1.00 81.31 82 GLY A CA 1
ATOM 603 C C . GLY A 1 82 ? 7.764 2.737 -25.901 1.00 81.31 82 GLY A C 1
ATOM 604 O O . GLY A 1 82 ? 6.931 2.745 -24.997 1.00 81.31 82 GLY A O 1
ATOM 605 N N . VAL A 1 83 ? 8.879 1.998 -25.833 1.00 82.12 83 VAL A N 1
ATOM 606 C CA . VAL A 1 83 ? 9.184 1.138 -24.676 1.00 82.12 83 VAL A CA 1
ATOM 607 C C . VAL A 1 83 ? 9.422 1.975 -23.417 1.00 82.12 83 VAL A C 1
ATOM 609 O O . VAL A 1 83 ? 8.872 1.650 -22.365 1.00 82.12 83 VAL A O 1
ATOM 612 N N . LEU A 1 84 ? 10.183 3.069 -23.516 1.00 82.44 84 LEU A N 1
ATOM 613 C CA . LEU A 1 84 ? 10.423 3.985 -22.397 1.00 82.44 84 LEU A CA 1
ATOM 614 C C . LEU A 1 84 ? 9.129 4.640 -21.902 1.00 82.44 84 LEU A C 1
ATOM 616 O O . LEU A 1 84 ? 8.878 4.650 -20.700 1.00 82.44 84 LEU A O 1
ATOM 620 N N . GLN A 1 85 ? 8.290 5.137 -22.813 1.00 83.75 85 GLN A N 1
ATOM 621 C CA . GLN A 1 85 ? 7.012 5.767 -22.472 1.00 83.75 85 GLN A CA 1
ATOM 622 C C . GLN A 1 85 ? 6.051 4.787 -21.797 1.00 83.75 85 GLN A C 1
ATOM 624 O O . GLN A 1 85 ? 5.515 5.099 -20.737 1.00 83.75 85 GLN A O 1
ATOM 629 N N . SER A 1 86 ? 5.867 3.592 -22.366 1.00 84.88 86 SER A N 1
ATOM 630 C CA . SER A 1 86 ? 5.005 2.560 -21.773 1.00 84.88 86 SER A CA 1
ATOM 631 C C . SER A 1 86 ? 5.495 2.152 -20.386 1.00 84.88 86 SER A C 1
ATOM 633 O O . SER A 1 86 ? 4.705 2.053 -19.453 1.00 84.88 86 SER A O 1
ATOM 635 N N . THR A 1 87 ? 6.805 1.945 -20.241 1.00 83.50 87 THR A N 1
ATOM 636 C CA . THR A 1 87 ? 7.409 1.535 -18.969 1.00 83.50 87 THR A CA 1
ATOM 637 C C . THR A 1 87 ? 7.284 2.632 -17.907 1.00 83.50 87 THR A C 1
ATOM 639 O O . THR A 1 87 ? 7.001 2.332 -16.749 1.00 83.50 87 THR A O 1
ATOM 642 N N . GLY A 1 88 ? 7.460 3.901 -18.295 1.00 84.56 88 GLY A N 1
ATOM 643 C CA . GLY A 1 88 ? 7.258 5.053 -17.414 1.00 84.56 88 GLY A CA 1
ATOM 644 C C . GLY A 1 88 ? 5.812 5.163 -16.928 1.00 84.56 88 GLY A C 1
ATOM 645 O O . GLY A 1 88 ? 5.579 5.208 -15.724 1.00 84.56 88 GLY A O 1
ATOM 646 N N . LEU A 1 89 ? 4.842 5.089 -17.847 1.00 87.12 89 LEU A N 1
ATOM 647 C CA . LEU A 1 89 ? 3.413 5.124 -17.513 1.00 87.12 89 LEU A CA 1
ATOM 648 C C . LEU A 1 89 ? 3.005 3.998 -16.550 1.00 87.12 89 LEU A C 1
ATOM 650 O O . LEU A 1 89 ? 2.238 4.230 -15.615 1.00 87.12 89 LEU A O 1
ATOM 654 N N . ASP A 1 90 ? 3.535 2.789 -16.746 1.00 84.94 90 ASP A N 1
ATOM 655 C CA . ASP A 1 90 ? 3.264 1.649 -15.867 1.00 84.94 90 ASP A CA 1
ATOM 656 C C . ASP A 1 90 ? 3.807 1.849 -14.444 1.00 84.94 90 ASP A C 1
ATOM 658 O O . ASP A 1 90 ? 3.179 1.401 -13.476 1.00 84.94 90 ASP A O 1
ATOM 662 N N . ILE A 1 91 ? 4.971 2.494 -14.300 1.00 87.62 91 ILE A N 1
ATOM 663 C CA . ILE A 1 91 ? 5.526 2.855 -12.989 1.00 87.62 91 ILE A CA 1
ATOM 664 C C . ILE A 1 91 ? 4.667 3.935 -12.340 1.00 87.62 91 ILE A C 1
ATOM 666 O O . ILE A 1 91 ? 4.280 3.770 -11.183 1.00 87.62 91 ILE A O 1
ATOM 670 N N . ASP A 1 92 ? 4.342 5.001 -13.071 1.00 88.06 92 ASP A N 1
ATOM 671 C CA . ASP A 1 92 ? 3.574 6.133 -12.546 1.00 88.06 92 ASP A CA 1
ATOM 672 C C . ASP A 1 92 ? 2.197 5.686 -12.049 1.00 88.06 92 ASP A C 1
ATOM 674 O O . ASP A 1 92 ? 1.777 6.039 -10.943 1.00 88.06 92 ASP A O 1
ATOM 678 N N . LEU A 1 93 ? 1.517 4.826 -12.813 1.00 88.62 93 LEU A N 1
ATOM 679 C CA . LEU A 1 93 ? 0.231 4.259 -12.417 1.00 88.62 93 LEU A CA 1
ATOM 680 C C . LEU A 1 93 ? 0.345 3.425 -11.133 1.00 88.62 93 LEU A C 1
ATOM 682 O O . LEU A 1 93 ? -0.500 3.532 -10.242 1.00 88.62 93 LEU A O 1
ATOM 686 N N . LEU A 1 94 ? 1.376 2.584 -11.013 1.00 88.31 94 LEU A N 1
ATOM 687 C CA . LEU A 1 94 ? 1.586 1.799 -9.796 1.00 88.31 94 LEU A CA 1
ATOM 688 C C . LEU A 1 94 ? 1.951 2.666 -8.596 1.00 88.31 94 LEU A C 1
ATOM 690 O O . LEU A 1 94 ? 1.462 2.402 -7.498 1.00 88.31 94 LEU A O 1
ATOM 694 N N . ALA A 1 95 ? 2.775 3.692 -8.795 1.00 86.69 95 ALA A N 1
ATOM 695 C CA . ALA A 1 95 ? 3.147 4.635 -7.753 1.00 86.69 95 ALA A CA 1
ATOM 696 C C . ALA A 1 95 ? 1.916 5.393 -7.235 1.00 86.69 95 ALA A C 1
ATOM 698 O O . ALA A 1 95 ? 1.727 5.487 -6.022 1.00 86.69 95 ALA A O 1
ATOM 699 N N . ALA A 1 96 ? 1.032 5.842 -8.132 1.00 90.88 96 ALA A N 1
ATOM 700 C CA . ALA A 1 96 ? -0.228 6.485 -7.767 1.00 90.88 96 ALA A CA 1
ATOM 701 C C . ALA A 1 96 ? -1.135 5.548 -6.951 1.00 90.88 96 ALA A C 1
ATOM 703 O O . ALA A 1 96 ? -1.606 5.920 -5.876 1.00 90.88 96 ALA A O 1
ATOM 704 N N . ARG A 1 97 ? -1.314 4.298 -7.403 1.00 89.44 97 ARG A N 1
ATOM 705 C CA . ARG A 1 97 ? -2.108 3.291 -6.675 1.00 89.44 97 ARG A CA 1
ATOM 706 C C . ARG A 1 97 ? -1.514 2.956 -5.311 1.00 89.44 97 ARG A C 1
ATOM 708 O O . ARG A 1 97 ? -2.254 2.763 -4.351 1.00 89.44 97 ARG A O 1
ATOM 715 N N . HIS A 1 98 ? -0.189 2.883 -5.217 1.00 91.19 98 HIS A N 1
ATOM 716 C CA . HIS A 1 98 ? 0.500 2.666 -3.951 1.00 91.19 98 HIS A CA 1
ATOM 717 C C . HIS A 1 98 ? 0.286 3.847 -2.993 1.00 91.19 98 HIS A C 1
ATOM 719 O O . HIS A 1 98 ? -0.054 3.629 -1.832 1.00 91.19 98 HIS A O 1
ATOM 725 N N . ALA A 1 99 ? 0.424 5.087 -3.471 1.00 89.19 99 ALA A N 1
ATOM 726 C CA . ALA A 1 99 ? 0.203 6.287 -2.665 1.00 89.19 99 ALA A CA 1
ATOM 727 C C . ALA A 1 99 ? -1.238 6.373 -2.135 1.00 89.19 99 ALA A C 1
ATOM 729 O O . ALA A 1 99 ? -1.449 6.646 -0.953 1.00 89.19 99 ALA A O 1
ATOM 730 N N . GLU A 1 100 ? -2.224 6.078 -2.982 1.00 91.38 100 GLU A N 1
ATOM 731 C CA . GLU A 1 100 ? -3.632 6.037 -2.588 1.00 91.38 100 GLU A CA 1
ATOM 732 C C . GLU A 1 100 ? -3.904 4.934 -1.553 1.00 91.38 100 GLU A C 1
ATOM 734 O O . GLU A 1 100 ? -4.494 5.194 -0.504 1.00 91.38 100 GLU A O 1
ATOM 739 N N . ALA A 1 101 ? -3.428 3.709 -1.794 1.00 89.88 101 ALA A N 1
ATOM 740 C CA . ALA A 1 101 ? -3.611 2.600 -0.858 1.00 89.88 101 ALA A CA 1
ATOM 741 C C . ALA A 1 101 ? -2.938 2.876 0.499 1.00 89.88 101 ALA A C 1
ATOM 743 O O . ALA A 1 101 ? -3.501 2.568 1.551 1.00 89.88 101 ALA A O 1
ATOM 744 N N . HIS A 1 102 ? -1.765 3.512 0.485 1.00 91.56 102 HIS A N 1
ATOM 745 C CA . HIS A 1 102 ? -1.072 3.957 1.688 1.00 91.56 102 HIS A CA 1
ATOM 746 C C . HIS A 1 102 ? -1.886 5.009 2.457 1.00 91.56 102 HIS A C 1
ATOM 748 O O . HIS A 1 102 ? -2.040 4.898 3.674 1.00 91.56 102 HIS A O 1
ATOM 754 N N . HIS A 1 103 ? -2.449 6.005 1.765 1.00 91.12 103 HIS A N 1
ATOM 75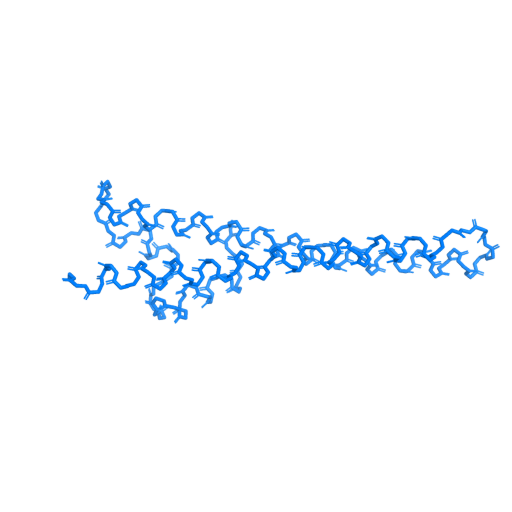5 C CA . HIS A 1 103 ? -3.317 7.014 2.378 1.00 91.12 103 HIS A CA 1
ATOM 756 C C . HIS A 1 103 ? -4.528 6.376 3.078 1.00 91.12 103 HIS A C 1
ATOM 758 O O . HIS A 1 103 ? -4.777 6.644 4.257 1.00 91.12 103 HIS A O 1
ATOM 764 N N . TRP A 1 104 ? -5.231 5.472 2.391 1.00 89.56 104 TRP A N 1
ATOM 765 C CA . TRP A 1 104 ? -6.379 4.765 2.963 1.00 89.56 104 TRP A CA 1
ATOM 766 C C . TRP A 1 104 ? -6.003 3.876 4.147 1.00 89.56 104 TRP A C 1
ATOM 768 O O . TRP A 1 104 ? -6.750 3.809 5.127 1.00 89.56 104 TRP A O 1
ATOM 778 N N . LEU A 1 105 ? -4.837 3.230 4.110 1.00 91.50 105 LEU A N 1
ATOM 779 C CA . LEU A 1 105 ? -4.352 2.431 5.231 1.00 91.50 105 LEU A CA 1
ATOM 780 C C . LEU A 1 105 ? -4.085 3.295 6.469 1.00 91.50 105 LEU A C 1
ATOM 782 O O . LEU A 1 105 ? -4.510 2.930 7.564 1.00 91.50 105 LEU A O 1
ATOM 786 N N . VAL A 1 106 ? -3.456 4.462 6.309 1.00 91.81 106 VAL A N 1
ATOM 787 C CA . VAL A 1 106 ? -3.240 5.414 7.414 1.00 91.81 106 VAL A CA 1
ATOM 788 C C . VAL A 1 106 ? -4.566 5.889 8.006 1.00 91.81 106 VAL A C 1
ATOM 790 O O . VAL A 1 106 ? -4.717 5.911 9.232 1.00 91.81 106 VAL A O 1
ATOM 793 N N . ALA A 1 107 ? -5.537 6.237 7.157 1.00 90.00 107 ALA A N 1
ATOM 794 C CA . ALA A 1 107 ? -6.867 6.646 7.602 1.00 90.00 107 ALA A CA 1
ATOM 795 C C . ALA A 1 107 ? -7.564 5.524 8.391 1.00 90.00 107 ALA A C 1
ATOM 797 O O . ALA A 1 107 ? -8.094 5.764 9.475 1.00 90.00 107 ALA A O 1
ATOM 798 N N . THR A 1 108 ? -7.486 4.285 7.898 1.00 90.56 108 THR A N 1
ATOM 799 C CA . THR A 1 108 ? -8.095 3.111 8.543 1.00 90.56 108 THR A CA 1
ATOM 800 C C . THR A 1 108 ? -7.427 2.791 9.882 1.00 90.56 108 THR A C 1
ATOM 802 O O . THR A 1 108 ? -8.119 2.583 10.876 1.00 90.56 108 THR A O 1
ATOM 805 N N . LEU A 1 109 ? -6.091 2.813 9.947 1.00 91.31 109 LEU A N 1
ATOM 806 C CA . LEU A 1 109 ? -5.336 2.623 11.192 1.00 91.31 109 LEU A CA 1
ATOM 807 C C . LEU A 1 109 ? -5.686 3.701 12.226 1.00 91.31 109 LEU A C 1
ATOM 809 O O . LEU A 1 109 ? -5.868 3.400 13.404 1.00 91.31 109 LEU A O 1
ATOM 813 N N . SER A 1 110 ? -5.823 4.952 11.786 1.00 89.81 110 SER A N 1
ATOM 814 C CA . SER A 1 110 ? -6.198 6.067 12.659 1.00 89.81 110 SER A CA 1
ATOM 815 C C . SER A 1 110 ? -7.623 5.914 13.192 1.00 89.81 110 SER A C 1
ATOM 817 O O . SER A 1 110 ? -7.847 6.097 14.386 1.00 89.81 110 SER A O 1
ATOM 819 N N . ALA A 1 111 ? -8.574 5.527 12.337 1.00 87.31 111 ALA A N 1
ATOM 820 C CA . ALA A 1 111 ? -9.952 5.257 12.738 1.00 87.31 111 ALA A CA 1
ATOM 821 C C . ALA A 1 111 ? -10.035 4.091 13.733 1.00 87.31 111 ALA A C 1
ATOM 823 O O . ALA A 1 111 ? -10.687 4.212 14.769 1.00 87.31 111 ALA A O 1
ATOM 824 N N . TYR A 1 112 ? -9.311 3.001 13.466 1.00 88.88 112 TYR A N 1
ATOM 825 C CA . TYR A 1 112 ? -9.201 1.860 14.372 1.00 88.88 112 TYR A CA 1
ATOM 826 C C . TYR A 1 112 ? -8.628 2.270 15.735 1.00 88.88 112 TYR A C 1
ATOM 828 O O . TYR A 1 112 ? -9.178 1.895 16.771 1.00 88.88 112 TYR A O 1
ATOM 836 N N . ARG A 1 113 ? -7.564 3.085 15.756 1.00 89.56 113 ARG A N 1
ATOM 837 C CA . ARG A 1 113 ? -6.991 3.612 17.002 1.00 89.56 113 ARG A CA 1
ATOM 838 C C . ARG A 1 113 ? -8.022 4.408 17.794 1.00 89.56 113 ARG A C 1
ATOM 840 O O . ARG A 1 113 ? -8.157 4.188 18.987 1.00 89.56 113 ARG A O 1
ATOM 847 N N . THR A 1 114 ? -8.755 5.307 17.144 1.00 88.44 114 THR A N 1
ATOM 848 C CA . THR A 1 114 ? -9.789 6.113 17.809 1.00 88.44 114 THR A CA 1
ATOM 849 C C . THR A 1 114 ? -10.927 5.247 18.347 1.00 88.44 114 THR A C 1
ATOM 851 O O . THR A 1 114 ? -11.366 5.460 19.471 1.00 88.44 114 THR A O 1
ATOM 854 N N . ALA A 1 115 ? -11.374 4.246 17.584 1.00 85.31 115 ALA A N 1
ATOM 855 C CA . ALA A 1 115 ? -12.445 3.339 17.995 1.00 85.31 115 ALA A CA 1
ATOM 856 C C . ALA A 1 115 ? -12.060 2.464 19.201 1.00 85.31 115 ALA A C 1
ATOM 858 O O . ALA A 1 115 ? -12.917 2.121 20.006 1.00 85.31 115 ALA A O 1
ATOM 859 N N . THR A 1 116 ? -10.774 2.128 19.337 1.00 83.75 116 THR A N 1
ATOM 860 C CA . THR A 1 116 ? -10.257 1.242 20.395 1.00 83.75 116 THR A CA 1
ATOM 861 C C . THR A 1 116 ? -9.612 1.982 21.570 1.00 83.75 116 THR A C 1
ATOM 863 O O . THR A 1 116 ? -9.266 1.350 22.558 1.00 83.75 116 THR A O 1
ATOM 866 N N . ALA A 1 117 ? -9.458 3.309 21.502 1.00 76.12 117 ALA A N 1
ATOM 867 C CA . ALA A 1 117 ? -8.872 4.124 22.574 1.00 76.12 117 ALA A CA 1
ATOM 868 C C . ALA A 1 117 ? -9.834 4.415 23.746 1.00 76.12 117 ALA A C 1
ATOM 870 O O . ALA A 1 117 ? -9.418 5.019 24.731 1.00 76.12 117 ALA A O 1
ATOM 871 N N . GLY A 1 118 ? -11.112 4.042 23.626 1.00 58.16 118 GLY A N 1
ATOM 872 C CA . GLY A 1 118 ? -12.153 4.267 24.639 1.00 58.16 118 GLY A CA 1
ATOM 873 C C . GLY A 1 118 ? -12.481 3.059 25.527 1.00 58.16 118 GLY A C 1
ATOM 874 O O . GLY A 1 118 ? -13.468 3.123 26.257 1.00 58.16 118 GLY A O 1
ATOM 875 N N . GLN A 1 119 ? -11.704 1.976 25.439 1.00 48.00 119 GLN A N 1
ATOM 876 C CA . GLN A 1 119 ? -11.792 0.770 26.277 1.00 48.00 119 GLN A CA 1
ATOM 877 C C . GLN A 1 119 ? -10.541 0.660 27.151 1.00 48.00 119 GLN A C 1
ATOM 879 O O . GLN A 1 119 ? -10.684 0.188 28.299 1.00 48.00 119 GLN A O 1
#

Foldseek 3Di:
DADPVLQVLLCVLQNVPCGLVCLCVVDDPPDPLNVLSVVLSVLSVVLRVLVVVLVVLVVVVVVVVVVLVVCVVVVHDDDSVVVVVVSVVVNVVSVVVSVVSSVVSSVSSNVSNVVPVVD

pLDDT: mean 85.79, std 6.28, range [48.0, 92.0]

Radius of gyration: 20.14 Å; chains: 1; bounding box: 41×21×62 Å